Protein AF-I9KKA1-F1 (afdb_monomer_lite)

Radius of gyration: 9.08 Å; chains: 1; bounding box: 23×19×18 Å

Foldseek 3Di:
DVLLVVLVVCVVVVHEAEDCDPVSVVNNVVSVHHYDYDDD

Structure (mmCIF, N/CA/C/O backbone):
data_AF-I9KKA1-F1
#
_entry.id   AF-I9KKA1-F1
#
loop_
_atom_site.group_PDB
_atom_site.id
_atom_site.type_symbol
_atom_site.label_atom_id
_atom_site.label_alt_id
_atom_site.label_comp_id
_atom_site.label_asym_id
_atom_site.label_entity_id
_atom_site.label_seq_id
_atom_site.pdbx_PDB_ins_code
_atom_site.Cartn_x
_atom_site.Cartn_y
_atom_site.Cartn_z
_atom_site.occupancy
_atom_site.B_iso_or_equiv
_atom_site.auth_seq_id
_atom_site.auth_comp_id
_atom_site.auth_asym_id
_atom_site.auth_atom_id
_atom_site.pdbx_PDB_model_num
ATOM 1 N N . MET A 1 1 ? 6.014 10.690 -6.890 1.00 63.53 1 MET A N 1
ATOM 2 C CA . MET A 1 1 ? 7.224 9.839 -6.779 1.00 63.53 1 MET A CA 1
ATOM 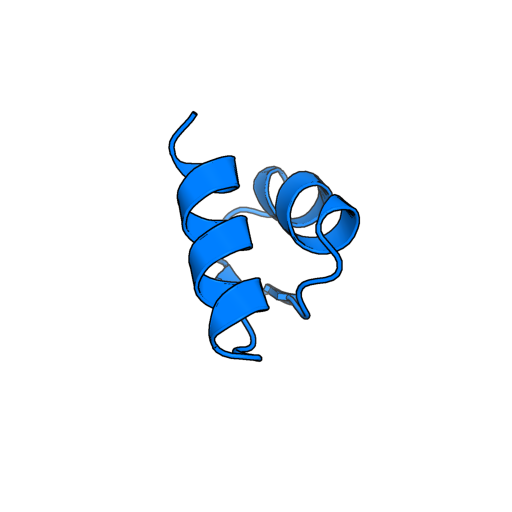3 C C . MET A 1 1 ? 7.142 8.935 -5.556 1.00 63.53 1 MET A C 1
ATOM 5 O O . MET A 1 1 ? 7.557 7.793 -5.661 1.00 63.53 1 MET A O 1
ATOM 9 N N . GLU A 1 2 ? 6.568 9.411 -4.448 1.00 82.19 2 GLU A N 1
ATOM 10 C CA . GLU A 1 2 ? 6.392 8.637 -3.210 1.00 82.19 2 GLU A CA 1
ATOM 11 C C . GLU A 1 2 ? 5.544 7.364 -3.391 1.00 82.19 2 GLU A C 1
ATOM 13 O O . GLU A 1 2 ? 6.000 6.290 -3.011 1.00 82.19 2 GLU A O 1
ATOM 18 N N . ASP A 1 3 ? 4.399 7.438 -4.086 1.00 89.19 3 ASP A N 1
ATOM 19 C CA . ASP A 1 3 ? 3.517 6.274 -4.309 1.00 89.19 3 ASP A CA 1
ATOM 20 C C . ASP A 1 3 ? 4.236 5.098 -4.990 1.00 89.19 3 ASP A C 1
ATOM 22 O O . ASP A 1 3 ? 4.057 3.941 -4.625 1.00 89.19 3 ASP A O 1
ATOM 26 N N . ALA A 1 4 ? 5.107 5.378 -5.961 1.00 90.38 4 ALA A N 1
ATOM 27 C CA . ALA A 1 4 ? 5.854 4.327 -6.646 1.00 90.38 4 ALA A CA 1
ATOM 28 C C . ALA A 1 4 ? 6.834 3.618 -5.696 1.00 90.38 4 ALA A C 1
ATOM 30 O O . ALA A 1 4 ? 6.936 2.395 -5.730 1.00 90.38 4 ALA A O 1
ATOM 31 N N . LEU A 1 5 ? 7.524 4.358 -4.822 1.00 94.06 5 LEU A N 1
ATOM 32 C CA . LEU A 1 5 ? 8.441 3.769 -3.841 1.00 94.06 5 LEU A CA 1
ATOM 33 C C . LEU A 1 5 ? 7.689 2.912 -2.812 1.00 94.06 5 LEU A C 1
ATOM 35 O O . LEU A 1 5 ? 8.138 1.812 -2.479 1.00 94.06 5 LEU A O 1
ATOM 39 N N . ILE A 1 6 ? 6.527 3.388 -2.356 1.00 93.38 6 ILE A N 1
ATOM 40 C CA . ILE A 1 6 ? 5.629 2.643 -1.463 1.00 93.38 6 ILE A CA 1
ATOM 41 C C . ILE A 1 6 ? 5.187 1.334 -2.136 1.00 93.38 6 ILE A C 1
ATOM 43 O O . ILE A 1 6 ? 5.291 0.267 -1.530 1.00 93.38 6 ILE A O 1
ATOM 47 N N . ALA A 1 7 ? 4.776 1.400 -3.407 1.00 93.88 7 ALA A N 1
ATOM 48 C CA . ALA A 1 7 ? 4.387 0.235 -4.199 1.00 93.88 7 ALA A CA 1
ATOM 49 C C . ALA A 1 7 ? 5.520 -0.791 -4.317 1.00 93.88 7 ALA A C 1
ATOM 51 O O . ALA A 1 7 ? 5.320 -1.969 -4.038 1.00 93.88 7 ALA A O 1
ATOM 52 N N . PHE A 1 8 ? 6.726 -0.357 -4.695 1.00 94.75 8 PHE A N 1
ATOM 53 C CA . PHE A 1 8 ? 7.861 -1.267 -4.859 1.00 94.75 8 PHE A CA 1
ATOM 54 C C . PHE A 1 8 ? 8.251 -1.947 -3.551 1.00 94.75 8 PHE A C 1
ATOM 56 O O . PHE A 1 8 ? 8.475 -3.154 -3.539 1.00 94.75 8 PHE A O 1
ATOM 63 N N . THR A 1 9 ? 8.253 -1.199 -2.448 1.00 95.25 9 THR A N 1
ATOM 64 C CA . THR A 1 9 ? 8.534 -1.754 -1.119 1.00 95.25 9 THR A CA 1
ATOM 65 C C . THR A 1 9 ? 7.492 -2.812 -0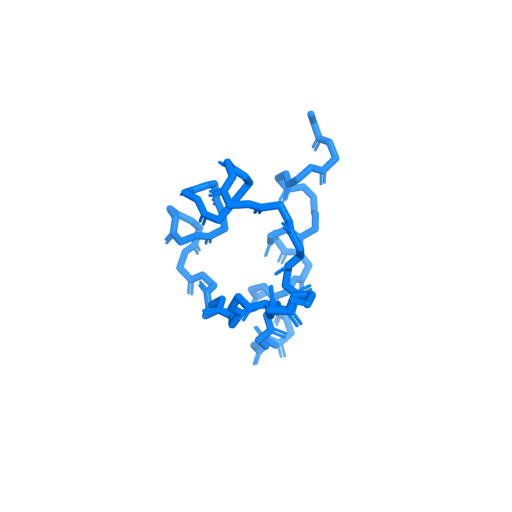.742 1.00 95.25 9 THR A C 1
ATOM 67 O O . THR A 1 9 ? 7.832 -3.909 -0.303 1.00 95.25 9 THR A O 1
ATOM 70 N N . ALA A 1 10 ? 6.205 -2.526 -0.959 1.00 95.44 10 ALA A N 1
ATOM 71 C CA . ALA A 1 10 ? 5.142 -3.486 -0.681 1.00 95.44 10 ALA A CA 1
ATOM 72 C C . ALA A 1 10 ? 5.234 -4.736 -1.572 1.00 95.44 10 ALA A C 1
ATOM 74 O O . ALA A 1 10 ? 5.071 -5.850 -1.073 1.00 95.44 10 ALA A O 1
ATOM 75 N N . ALA A 1 11 ? 5.554 -4.571 -2.858 1.00 95.50 11 ALA A N 1
ATOM 76 C CA . ALA A 1 11 ? 5.757 -5.679 -3.790 1.00 95.50 11 ALA A CA 1
ATOM 77 C C . ALA A 1 11 ? 6.936 -6.571 -3.374 1.00 95.50 11 ALA A C 1
ATOM 79 O O . ALA A 1 11 ? 6.793 -7.795 -3.332 1.00 95.50 11 ALA A O 1
ATOM 80 N N . GLU A 1 12 ? 8.076 -5.971 -3.018 1.00 96.81 12 GLU A N 1
ATOM 81 C CA . GLU A 1 12 ? 9.277 -6.679 -2.554 1.00 96.81 12 GLU A CA 1
ATOM 82 C C . GLU A 1 12 ? 8.972 -7.574 -1.347 1.00 96.81 12 GLU A C 1
ATOM 84 O O . GLU A 1 12 ? 9.388 -8.734 -1.288 1.00 96.81 12 GLU A O 1
ATOM 89 N N . HIS A 1 13 ? 8.174 -7.061 -0.412 1.00 96.69 13 HIS A N 1
ATOM 90 C CA . HIS A 1 13 ? 7.805 -7.773 0.806 1.00 96.69 13 HIS A CA 1
ATOM 91 C C . HIS A 1 13 ? 6.519 -8.605 0.692 1.00 96.69 13 HIS A C 1
ATOM 93 O O . HIS A 1 13 ? 6.125 -9.234 1.675 1.00 96.69 13 HIS A O 1
ATOM 99 N N . ARG A 1 14 ? 5.874 -8.654 -0.483 1.00 95.25 14 ARG A N 1
ATOM 100 C CA . ARG A 1 14 ? 4.562 -9.304 -0.698 1.00 95.25 14 ARG A CA 1
ATOM 101 C C . ARG A 1 14 ? 3.484 -8.822 0.286 1.00 95.25 14 ARG A C 1
ATOM 103 O O . ARG A 1 14 ? 2.666 -9.609 0.761 1.00 95.25 14 ARG A O 1
ATOM 110 N N . ALA A 1 15 ? 3.508 -7.536 0.616 1.00 95.50 15 ALA A N 1
ATOM 111 C CA . ALA A 1 15 ? 2.552 -6.903 1.513 1.00 95.50 15 ALA A CA 1
ATOM 112 C C . ALA A 1 15 ? 1.315 -6.395 0.754 1.00 95.50 15 ALA A C 1
ATOM 114 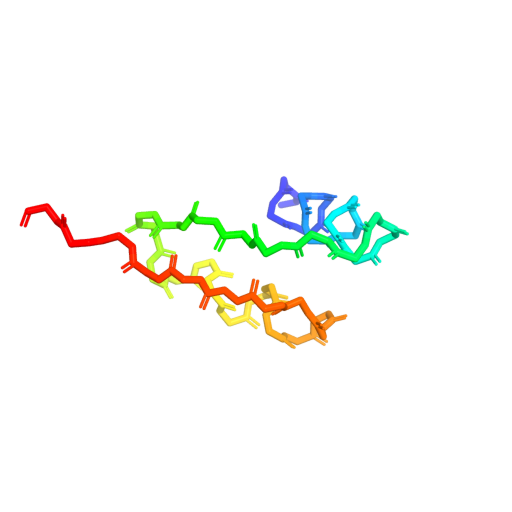O O . ALA A 1 15 ? 1.381 -6.075 -0.431 1.00 95.50 15 ALA A O 1
ATOM 115 N N . THR A 1 16 ? 0.189 -6.291 1.464 1.00 95.25 16 THR A N 1
ATOM 116 C CA . THR A 1 16 ? -1.013 -5.589 0.986 1.00 95.25 16 THR A CA 1
ATOM 117 C C . THR A 1 16 ? -0.974 -4.147 1.476 1.00 95.25 16 THR A C 1
ATOM 119 O O . THR A 1 16 ? -0.699 -3.902 2.652 1.00 95.25 16 THR A O 1
ATOM 122 N N . LEU A 1 17 ? -1.233 -3.190 0.586 1.00 94.56 17 LEU A N 1
ATOM 123 C CA . LEU A 1 17 ? -1.291 -1.773 0.929 1.00 94.56 17 LEU A CA 1
ATOM 124 C C . LEU A 1 17 ? -2.699 -1.383 1.366 1.00 94.56 17 LEU A C 1
ATOM 126 O O . LEU A 1 17 ? -3.655 -1.556 0.619 1.00 94.56 17 LEU A O 1
ATOM 130 N N . LEU A 1 18 ? -2.808 -0.787 2.550 1.00 94.38 18 LEU A N 1
ATOM 131 C CA . LEU A 1 18 ? -4.030 -0.137 3.010 1.00 94.38 18 LEU A CA 1
ATOM 132 C C . LEU A 1 18 ? -3.975 1.337 2.612 1.00 94.38 18 LEU A C 1
ATOM 134 O O . LEU A 1 18 ? -3.101 2.068 3.080 1.00 94.38 18 LEU A O 1
ATOM 138 N N . SER A 1 19 ? -4.885 1.776 1.745 1.00 91.94 19 SER A N 1
ATOM 139 C CA . SER A 1 19 ? -4.879 3.146 1.219 1.00 91.94 19 SER A CA 1
ATOM 140 C C . SER A 1 19 ? -6.183 3.878 1.515 1.00 91.94 19 SER A C 1
ATOM 142 O O . SER A 1 19 ? -7.269 3.338 1.328 1.00 91.94 19 SER A O 1
ATOM 144 N N . LEU A 1 20 ? -6.077 5.144 1.923 1.00 93.00 20 LEU A N 1
ATOM 145 C CA . LEU A 1 20 ? -7.192 6.101 1.931 1.00 93.00 20 LEU A CA 1
ATOM 146 C C . LEU A 1 20 ? -7.298 6.868 0.606 1.00 93.00 20 LEU A C 1
ATOM 148 O O . LEU A 1 20 ? -8.369 7.367 0.263 1.00 93.00 20 LEU A O 1
ATOM 152 N N . ASP A 1 21 ? -6.216 6.925 -0.172 1.00 91.56 21 ASP A N 1
ATOM 153 C CA . ASP A 1 21 ? -6.192 7.602 -1.463 1.00 91.56 21 ASP A CA 1
ATOM 154 C C . ASP A 1 21 ? -6.514 6.619 -2.594 1.00 91.56 21 ASP A C 1
ATOM 156 O O . ASP A 1 21 ? -5.713 5.749 -2.947 1.00 91.56 21 ASP A O 1
ATOM 160 N N . ARG A 1 22 ? -7.702 6.787 -3.184 1.00 89.94 22 ARG A N 1
ATOM 161 C CA . ARG A 1 22 ? -8.163 5.986 -4.328 1.00 89.94 22 ARG A CA 1
ATOM 162 C C . ARG A 1 22 ? -7.381 6.265 -5.607 1.00 89.94 22 ARG A C 1
ATOM 164 O O . ARG A 1 22 ? -7.363 5.424 -6.498 1.00 89.94 22 ARG A O 1
ATOM 171 N N . ARG A 1 23 ? -6.769 7.443 -5.744 1.00 91.31 23 ARG A N 1
ATOM 172 C CA . ARG A 1 23 ? -6.008 7.804 -6.949 1.00 91.31 23 ARG A CA 1
ATOM 173 C C . ARG A 1 23 ? -4.675 7.066 -6.986 1.00 91.31 23 ARG A C 1
ATOM 175 O O . ARG A 1 23 ? -4.254 6.649 -8.060 1.00 91.31 23 ARG A O 1
ATOM 182 N N . ALA A 1 24 ? -4.053 6.871 -5.824 1.00 89.62 24 ALA A N 1
ATOM 183 C CA . ALA A 1 24 ? -2.799 6.136 -5.688 1.00 89.62 24 ALA A CA 1
ATOM 184 C C . ALA A 1 24 ? -2.963 4.622 -5.925 1.00 89.62 24 ALA A C 1
ATOM 186 O O . ALA A 1 24 ? -2.023 3.979 -6.389 1.00 89.62 24 ALA A O 1
ATOM 187 N N . ALA A 1 25 ? -4.162 4.069 -5.692 1.00 90.56 25 ALA A N 1
ATOM 188 C CA . ALA A 1 25 ? -4.455 2.646 -5.884 1.00 90.56 25 ALA A CA 1
ATOM 189 C C . ALA A 1 25 ? -4.084 2.142 -7.289 1.00 90.56 25 ALA A C 1
ATOM 191 O O . ALA A 1 25 ? -3.473 1.087 -7.414 1.00 90.56 25 ALA A O 1
ATOM 192 N N . VAL A 1 26 ? -4.332 2.942 -8.333 1.00 90.62 26 VAL A N 1
ATOM 193 C CA . VAL A 1 26 ? -3.978 2.589 -9.722 1.00 90.62 26 VAL A CA 1
ATOM 194 C C . VAL A 1 26 ? -2.470 2.379 -9.888 1.00 90.62 26 VAL A C 1
ATOM 196 O O . VAL A 1 26 ? -2.038 1.469 -10.592 1.00 90.62 26 VAL A O 1
ATOM 199 N N . THR A 1 27 ? -1.651 3.202 -9.230 1.00 91.62 27 THR A N 1
ATOM 200 C CA . THR A 1 27 ? -0.187 3.070 -9.264 1.00 91.62 27 THR A CA 1
ATOM 201 C C . THR A 1 27 ? 0.263 1.792 -8.562 1.00 91.62 27 THR A C 1
ATOM 203 O O . THR A 1 27 ? 1.143 1.094 -9.058 1.00 91.62 27 THR A O 1
ATOM 206 N N . TYR A 1 28 ? -0.343 1.472 -7.421 1.00 93.44 28 TYR A N 1
ATOM 207 C CA . TYR A 1 28 ? -0.016 0.279 -6.641 1.00 93.44 28 TYR A CA 1
ATOM 208 C C . TYR A 1 28 ? -0.401 -1.009 -7.383 1.00 93.44 28 TYR A C 1
ATOM 210 O O . TYR A 1 28 ? 0.414 -1.926 -7.506 1.00 93.44 28 TYR A O 1
ATOM 218 N N . GLU A 1 29 ? -1.603 -1.041 -7.957 1.00 91.31 29 GLU A N 1
ATOM 219 C CA . GLU A 1 29 ? -2.096 -2.156 -8.768 1.00 91.31 29 GLU A CA 1
ATOM 220 C C . GLU A 1 29 ? -1.243 -2.365 -10.026 1.00 91.31 29 GLU A C 1
ATOM 222 O O . GLU A 1 29 ? -0.933 -3.504 -10.373 1.00 91.31 29 GLU A O 1
ATOM 227 N N . ALA A 1 30 ? -0.788 -1.286 -10.676 1.00 93.06 30 ALA A N 1
ATOM 228 C CA . ALA A 1 30 ? 0.095 -1.370 -11.842 1.00 93.06 30 ALA A CA 1
ATOM 229 C C . ALA A 1 30 ? 1.453 -2.029 -11.531 1.00 93.06 30 ALA A C 1
ATOM 231 O O . ALA A 1 30 ? 2.067 -2.621 -12.418 1.00 93.06 30 ALA A O 1
ATOM 232 N N . VAL A 1 31 ? 1.912 -1.955 -10.278 1.00 93.06 31 VAL A N 1
ATOM 233 C CA . VAL A 1 31 ? 3.128 -2.632 -9.789 1.00 93.06 31 VAL A CA 1
ATOM 234 C C . VAL A 1 31 ? 2.837 -4.081 -9.351 1.00 93.06 31 VAL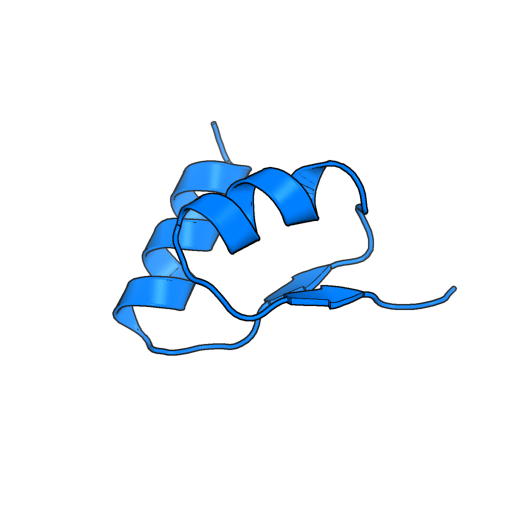 A C 1
ATOM 236 O O . VAL A 1 31 ? 3.759 -4.846 -9.074 1.00 93.06 31 VAL A O 1
ATOM 239 N N . GLY A 1 32 ? 1.569 -4.503 -9.345 1.00 92.44 32 GLY A N 1
ATOM 240 C CA . GLY A 1 32 ? 1.143 -5.846 -8.942 1.00 92.44 32 GLY A CA 1
ATOM 241 C C . GLY A 1 32 ? 0.963 -6.007 -7.433 1.00 92.44 32 GLY A C 1
ATOM 242 O O . GLY A 1 32 ? 0.972 -7.130 -6.929 1.00 92.44 32 GLY A O 1
ATOM 243 N N . VAL A 1 33 ? 0.817 -4.900 -6.704 1.00 95.88 33 VAL A N 1
ATOM 244 C CA . VAL A 1 33 ? 0.571 -4.906 -5.260 1.00 95.88 33 VAL A CA 1
ATOM 245 C C . VAL A 1 33 ? -0.925 -5.035 -4.996 1.00 95.88 33 VAL A C 1
ATOM 247 O O . VAL A 1 33 ? -1.733 -4.352 -5.623 1.00 95.88 33 VAL A O 1
ATOM 250 N N . GLY A 1 34 ? -1.299 -5.889 -4.042 1.00 94.75 34 GLY A N 1
ATOM 251 C CA . GLY A 1 34 ? -2.668 -5.928 -3.533 1.00 94.75 34 GLY A CA 1
ATOM 252 C C . GLY A 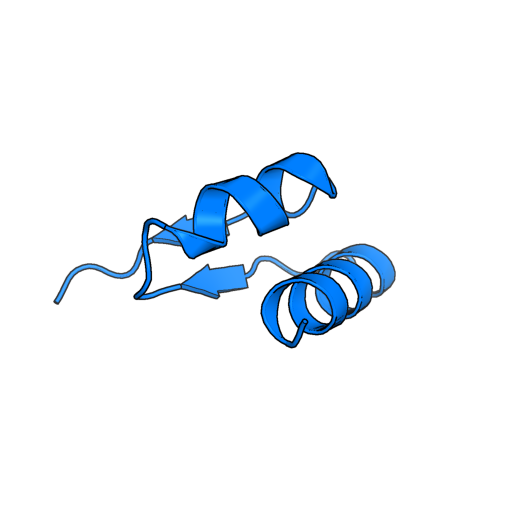1 34 ? -2.981 -4.653 -2.753 1.00 94.75 34 GLY A C 1
ATOM 253 O O . GLY A 1 34 ? -2.209 -4.268 -1.874 1.00 94.75 34 GLY A O 1
ATOM 254 N N . VAL A 1 35 ? -4.105 -4.006 -3.057 1.00 94.75 35 VAL A N 1
ATOM 255 C CA . VAL A 1 35 ? -4.542 -2.780 -2.378 1.00 94.75 35 VAL A CA 1
ATOM 256 C C . VAL A 1 35 ? -5.903 -3.001 -1.743 1.00 94.75 35 VAL A C 1
ATOM 258 O O . VAL A 1 35 ? -6.849 -3.426 -2.402 1.00 94.75 35 VAL A O 1
ATOM 261 N N . GLU A 1 36 ? -6.010 -2.654 -0.470 1.00 95.44 36 GLU A N 1
ATOM 262 C CA . GLU A 1 36 ? -7.269 -2.572 0.253 1.00 95.44 36 GLU A CA 1
ATOM 263 C C . GLU A 1 36 ? -7.605 -1.106 0.522 1.00 95.44 36 GLU A C 1
ATOM 265 O O . GLU A 1 36 ? -6.851 -0.359 1.155 1.00 95.44 36 GLU A O 1
ATOM 270 N N . GLN A 1 37 ? -8.759 -0.678 0.013 1.00 92.69 37 GLN A N 1
ATOM 271 C CA . GLN A 1 37 ? -9.212 0.691 0.185 1.00 92.69 37 GLN A CA 1
ATOM 272 C C . GLN A 1 37 ? -9.898 0.849 1.540 1.00 92.69 37 GLN A C 1
ATOM 274 O O . GLN A 1 37 ? -10.938 0.243 1.804 1.00 92.69 37 GLN A O 1
ATOM 279 N N . LEU A 1 38 ? -9.354 1.728 2.372 1.00 91.69 38 LEU A N 1
ATOM 280 C CA . LEU A 1 38 ? -9.968 2.111 3.631 1.00 91.69 38 LEU A CA 1
ATOM 281 C C . LEU A 1 38 ? -11.178 3.020 3.359 1.00 91.69 38 LEU A C 1
ATOM 283 O O . LEU A 1 38 ? -11.097 3.980 2.584 1.00 91.69 38 LEU A O 1
ATOM 287 N N . ALA A 1 39 ? -12.308 2.701 3.989 1.00 83.06 39 ALA A N 1
ATOM 288 C CA . ALA A 1 39 ? -13.477 3.570 4.051 1.00 83.06 39 ALA A CA 1
ATOM 289 C C . ALA A 1 39 ? -13.378 4.440 5.313 1.00 83.06 39 ALA A C 1
ATOM 291 O O . ALA A 1 39 ? -13.127 3.912 6.396 1.00 83.06 39 ALA A O 1
ATOM 292 N N . LEU A 1 40 ? -13.538 5.756 5.152 1.00 66.75 40 LEU A N 1
ATOM 293 C CA . LEU A 1 40 ? -13.757 6.690 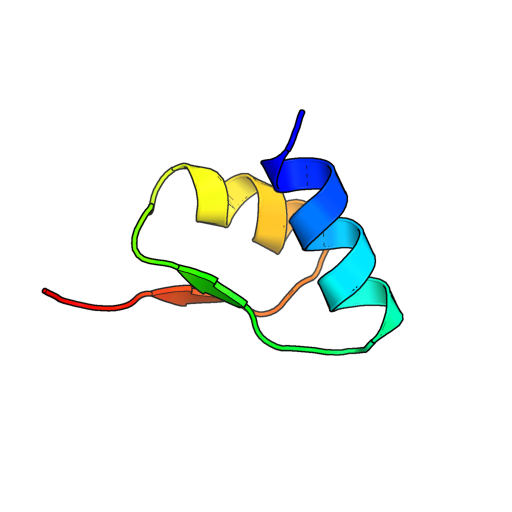6.263 1.00 66.75 40 LEU A CA 1
ATOM 294 C C . LEU A 1 40 ? -15.220 6.653 6.702 1.00 66.75 40 LEU A C 1
ATOM 296 O O . LEU A 1 40 ? -16.085 6.550 5.800 1.00 66.75 40 LEU A O 1
#

pLDDT: mean 91.36, std 6.75, range [63.53, 96.81]

Secondary structure (DSSP, 8-state):
-HHHHHHHHHHHTTPPEEES-HHHHHHHHHTT--EEEPP-

Sequence (40 aa):
MEDALIAFTAAEHRATLLSLDRRAAVTYEAVGVGVEQLAL